Protein AF-A0A3S5BRU7-F1 (afdb_monomer_lite)

Structure (mmCIF, N/CA/C/O backbone):
data_AF-A0A3S5BRU7-F1
#
_entry.id   AF-A0A3S5BRU7-F1
#
loop_
_atom_site.group_PDB
_atom_site.id
_atom_site.type_symbol
_atom_site.label_atom_id
_atom_site.label_alt_id
_atom_site.label_comp_id
_atom_site.label_asym_id
_atom_site.label_entity_id
_atom_site.label_seq_id
_atom_site.pdbx_PDB_ins_code
_atom_site.Cartn_x
_atom_site.Cartn_y
_atom_site.Cartn_z
_atom_site.occupancy
_atom_site.B_iso_or_equiv
_atom_site.auth_seq_id
_atom_site.auth_comp_id
_atom_site.auth_asym_id
_atom_site.auth_atom_id
_atom_site.pdbx_PDB_model_num
ATOM 1 N N . MET A 1 1 ? -5.001 9.085 -0.708 1.00 82.62 1 MET A N 1
ATOM 2 C CA . MET A 1 1 ? -5.011 8.020 0.322 1.00 82.62 1 MET A CA 1
ATOM 3 C C . MET A 1 1 ? -5.625 8.476 1.645 1.00 82.62 1 MET A C 1
ATOM 5 O O . MET A 1 1 ? -6.534 7.812 2.114 1.00 82.62 1 MET A O 1
ATOM 9 N N . ALA A 1 2 ? -5.200 9.609 2.223 1.00 88.62 2 ALA A N 1
ATOM 10 C CA . ALA A 1 2 ? -5.715 10.091 3.516 1.00 88.62 2 ALA A CA 1
ATOM 11 C C . ALA A 1 2 ? -7.253 10.208 3.585 1.00 88.62 2 ALA A C 1
ATOM 13 O O . ALA A 1 2 ? -7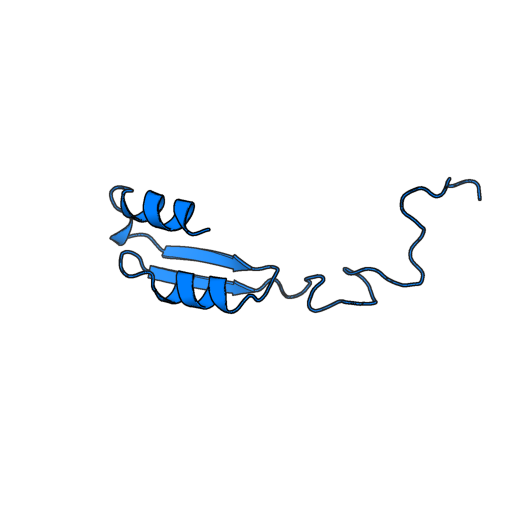.859 9.700 4.521 1.00 88.62 2 ALA A O 1
ATOM 14 N N . VAL A 1 3 ? -7.887 10.782 2.555 1.00 95.19 3 VAL A N 1
ATOM 15 C CA . VAL A 1 3 ? -9.358 10.890 2.477 1.00 95.19 3 VAL A CA 1
ATOM 16 C C . VAL A 1 3 ? -10.036 9.517 2.521 1.00 95.19 3 VAL A C 1
ATOM 18 O O . VAL A 1 3 ? -11.000 9.344 3.254 1.00 95.19 3 VAL A O 1
ATOM 21 N N . LEU A 1 4 ? -9.508 8.523 1.794 1.00 93.62 4 LEU A N 1
ATOM 22 C CA . LEU A 1 4 ? -10.051 7.161 1.801 1.00 93.62 4 LEU A CA 1
ATOM 23 C C . LEU A 1 4 ? -10.033 6.577 3.219 1.00 93.62 4 LEU A C 1
ATOM 25 O O . LEU A 1 4 ? -11.065 6.122 3.700 1.00 93.62 4 LEU A O 1
ATOM 29 N N . ILE A 1 5 ? -8.890 6.648 3.906 1.00 94.62 5 ILE A N 1
ATOM 30 C CA . ILE A 1 5 ? -8.742 6.122 5.271 1.00 94.62 5 ILE A CA 1
ATOM 31 C C . ILE A 1 5 ? -9.724 6.802 6.232 1.00 94.62 5 ILE A C 1
ATOM 33 O O . ILE A 1 5 ? -10.387 6.107 7.002 1.00 94.62 5 ILE A O 1
ATOM 37 N N . GLU A 1 6 ? -9.870 8.129 6.155 1.00 94.06 6 GLU A N 1
ATOM 38 C CA . GLU A 1 6 ? -10.807 8.850 7.024 1.00 94.06 6 GLU A CA 1
ATOM 39 C C . GLU A 1 6 ? -12.260 8.453 6.747 1.00 94.06 6 GLU A C 1
ATOM 41 O O . GLU A 1 6 ? -13.027 8.225 7.678 1.00 94.06 6 GLU A O 1
ATOM 46 N N . THR A 1 7 ? -12.637 8.277 5.478 1.00 95.88 7 THR A N 1
ATOM 47 C CA . THR A 1 7 ? -13.991 7.814 5.140 1.00 95.88 7 THR A CA 1
ATOM 48 C C . THR A 1 7 ? -14.248 6.370 5.579 1.00 95.88 7 THR A C 1
ATOM 50 O O . THR A 1 7 ? -15.342 6.065 6.046 1.00 95.88 7 THR A O 1
ATOM 53 N N . MET A 1 8 ? -13.246 5.485 5.507 1.00 95.44 8 MET A N 1
ATOM 54 C CA . MET A 1 8 ? -13.378 4.094 5.956 1.00 95.44 8 MET A CA 1
ATOM 55 C C . MET A 1 8 ? -13.576 3.987 7.467 1.00 95.44 8 MET A C 1
ATOM 57 O O . MET A 1 8 ? -14.298 3.101 7.916 1.00 95.44 8 MET A O 1
ATOM 61 N N . ARG A 1 9 ? -12.998 4.907 8.249 1.00 95.75 9 ARG A N 1
ATOM 62 C CA . ARG A 1 9 ? -13.204 4.976 9.705 1.00 95.75 9 ARG A CA 1
ATOM 63 C C . ARG A 1 9 ? -14.679 5.135 10.088 1.00 95.75 9 ARG A C 1
ATOM 65 O O . ARG A 1 9 ? -15.063 4.740 11.184 1.00 95.75 9 ARG A O 1
ATOM 72 N N . LEU A 1 10 ? -15.491 5.716 9.204 1.00 96.62 10 LEU A N 1
ATOM 73 C CA . LEU A 1 10 ? -16.919 5.960 9.421 1.00 96.62 10 LEU A CA 1
ATOM 74 C C . LEU A 1 10 ? -17.811 4.785 8.985 1.00 96.62 10 LEU A C 1
ATOM 76 O O . LEU A 1 10 ? -19.018 4.822 9.220 1.00 96.62 10 LEU A O 1
ATOM 80 N N . ALA A 1 11 ? -17.254 3.759 8.335 1.00 97.00 11 ALA A N 1
ATOM 81 C CA . ALA A 1 11 ? -18.030 2.620 7.861 1.00 97.00 11 ALA A CA 1
ATOM 82 C C . ALA A 1 11 ? -18.477 1.731 9.034 1.00 97.00 11 ALA A C 1
ATOM 84 O O . ALA A 1 11 ? -17.665 1.286 9.843 1.00 97.00 11 ALA A O 1
ATOM 85 N N . ALA A 1 12 ? -19.778 1.443 9.117 1.00 97.81 12 ALA A N 1
ATOM 86 C CA . ALA A 1 12 ? -20.324 0.570 10.153 1.00 97.81 12 ALA A CA 1
ATOM 87 C C . ALA A 1 12 ? -19.761 -0.859 10.029 1.00 97.81 12 ALA A C 1
ATOM 89 O O . ALA A 1 12 ? -19.774 -1.441 8.944 1.00 97.81 12 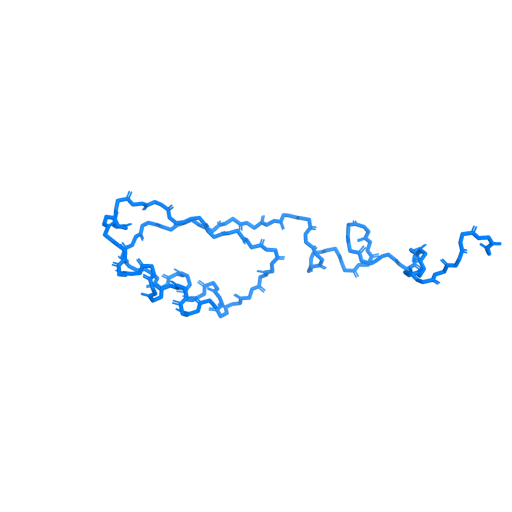ALA A O 1
ATOM 90 N N . GLY A 1 13 ? -19.287 -1.427 11.141 1.00 97.75 13 GLY A N 1
ATOM 91 C CA . GLY A 1 13 ? -18.743 -2.788 11.198 1.00 97.75 13 GLY A CA 1
ATOM 92 C C . GLY A 1 13 ? -17.293 -2.929 10.720 1.00 97.75 13 GLY A C 1
ATOM 93 O O . GLY A 1 13 ? -16.790 -4.055 10.653 1.00 97.75 13 GLY A O 1
ATOM 94 N N . ILE A 1 14 ? -16.615 -1.823 10.385 1.00 97.75 14 ILE A N 1
ATOM 95 C CA . ILE A 1 14 ? -15.237 -1.816 9.869 1.00 97.75 14 ILE A CA 1
ATOM 96 C C . ILE A 1 14 ? -14.229 -2.470 10.822 1.00 97.75 14 ILE A C 1
ATOM 98 O O . ILE A 1 14 ? -13.243 -3.055 10.373 1.00 97.75 14 ILE A O 1
ATOM 102 N N . GLU A 1 15 ? -14.499 -2.441 12.124 1.00 97.75 15 GLU A N 1
ATOM 103 C CA . GLU A 1 15 ? -13.671 -3.041 13.167 1.00 97.75 15 GLU A CA 1
ATOM 104 C C . GLU A 1 15 ? -13.547 -4.566 13.042 1.00 97.75 15 GLU A C 1
ATOM 106 O O . GLU A 1 15 ? -12.548 -5.150 13.470 1.00 97.75 15 GLU A O 1
ATOM 111 N N . ASN A 1 16 ? -14.519 -5.212 12.390 1.00 97.88 16 ASN A N 1
ATOM 112 C CA . ASN A 1 16 ? -14.518 -6.656 12.154 1.00 97.88 16 ASN A CA 1
ATOM 113 C C . ASN A 1 16 ? -13.792 -7.040 10.851 1.00 97.88 16 ASN A C 1
ATOM 115 O O . ASN A 1 16 ? -13.453 -8.212 10.644 1.00 97.88 16 ASN A O 1
ATOM 119 N N . CYS A 1 17 ? -13.497 -6.068 9.987 1.00 97.31 17 CYS A N 1
ATOM 120 C CA . CYS A 1 17 ? -12.873 -6.283 8.687 1.00 97.31 17 CYS A CA 1
ATOM 121 C C . CYS A 1 17 ? -11.345 -6.446 8.778 1.00 97.31 17 CYS A C 1
ATOM 123 O O . CYS A 1 17 ? -10.686 -6.027 9.735 1.00 97.31 17 CYS A O 1
ATOM 125 N N . LEU A 1 18 ? -10.773 -7.052 7.735 1.00 98.00 18 LEU A N 1
ATOM 126 C CA . LEU A 1 18 ? -9.348 -6.976 7.418 1.00 98.00 18 LEU A CA 1
ATOM 127 C C . LEU A 1 18 ? -9.182 -6.067 6.200 1.00 98.00 18 LEU A C 1
ATOM 129 O O . LEU A 1 18 ? -9.734 -6.350 5.138 1.00 98.00 18 LEU A O 1
ATOM 133 N N . LEU A 1 19 ? -8.412 -4.995 6.347 1.00 97.50 19 LEU A N 1
ATOM 134 C CA . LEU A 1 19 ? -8.067 -4.099 5.250 1.00 97.50 19 LEU A CA 1
ATOM 135 C C . LEU A 1 19 ? -6.766 -4.564 4.606 1.00 97.50 19 LEU A C 1
ATOM 137 O O . LEU A 1 19 ? -5.722 -4.573 5.258 1.00 97.50 19 LEU A O 1
ATOM 141 N N . VAL A 1 20 ? -6.828 -4.948 3.332 1.00 97.94 20 VAL A N 1
ATOM 142 C CA . VAL A 1 20 ? -5.652 -5.345 2.552 1.00 97.94 20 VAL A CA 1
ATOM 143 C C . VAL A 1 20 ? -5.263 -4.202 1.625 1.00 97.94 20 VAL A C 1
ATOM 145 O O . VAL A 1 20 ? -6.009 -3.856 0.711 1.00 97.94 20 VAL A O 1
ATOM 148 N N . PHE A 1 21 ? -4.085 -3.627 1.851 1.00 97.31 21 PHE A N 1
ATOM 149 C CA . PHE A 1 21 ? -3.489 -2.627 0.971 1.00 97.31 21 PHE A CA 1
ATOM 150 C C . PHE A 1 21 ? -2.499 -3.316 0.035 1.00 97.31 21 PHE A C 1
ATOM 152 O O . PHE A 1 21 ? -1.532 -3.927 0.487 1.00 97.31 21 PHE A O 1
ATOM 159 N N . SER A 1 22 ? -2.763 -3.241 -1.268 1.00 97.50 22 SER A N 1
ATOM 160 C CA . SER A 1 22 ? -1.89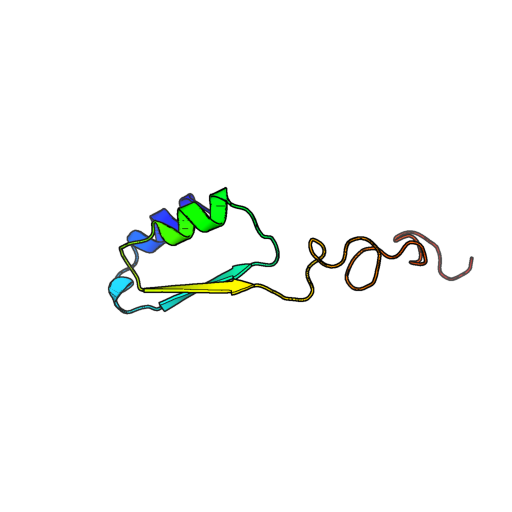1 -3.785 -2.307 1.00 97.50 22 SER A CA 1
ATOM 161 C C . SER A 1 22 ? -1.088 -2.664 -2.946 1.00 97.50 22 SER A C 1
ATOM 163 O O . SER A 1 22 ? -1.664 -1.731 -3.499 1.00 97.50 22 SER A O 1
ATOM 165 N N . HIS A 1 23 ? 0.233 -2.765 -2.866 1.00 96.88 23 HIS A N 1
ATOM 166 C CA . HIS A 1 23 ? 1.167 -1.735 -3.303 1.00 96.88 23 HIS A CA 1
ATOM 167 C C . HIS A 1 23 ? 1.910 -2.176 -4.559 1.00 96.88 23 HIS A C 1
ATOM 169 O O . HIS A 1 23 ? 2.529 -3.235 -4.558 1.00 96.88 23 HIS A O 1
ATOM 175 N N . ASP A 1 24 ? 1.930 -1.349 -5.595 1.00 96.44 24 ASP A N 1
ATOM 176 C CA . ASP A 1 24 ? 2.901 -1.432 -6.693 1.00 96.44 24 ASP A CA 1
ATOM 177 C C . ASP A 1 24 ? 4.095 -0.482 -6.488 1.00 96.44 24 ASP A C 1
ATOM 179 O O . ASP A 1 24 ? 5.146 -0.656 -7.101 1.00 96.44 24 ASP A O 1
ATOM 183 N N . VAL A 1 25 ? 3.972 0.474 -5.566 1.00 95.94 25 VAL A N 1
ATOM 184 C CA . VAL A 1 25 ? 5.020 1.425 -5.193 1.00 95.94 25 VAL A CA 1
ATOM 185 C C . VAL A 1 25 ? 5.300 1.381 -3.689 1.00 95.94 25 VAL A C 1
ATOM 187 O O . VAL A 1 25 ? 4.392 1.325 -2.856 1.00 95.94 25 VAL A O 1
ATOM 190 N N . PHE A 1 26 ? 6.579 1.438 -3.323 1.00 95.94 26 PHE A N 1
ATOM 191 C CA . PHE A 1 26 ? 7.028 1.629 -1.951 1.00 95.94 26 PHE A CA 1
ATOM 192 C C . PHE A 1 26 ? 7.240 3.121 -1.683 1.00 95.94 26 PHE A C 1
ATOM 194 O O . PHE A 1 26 ? 8.226 3.709 -2.130 1.00 95.94 26 PHE A O 1
ATOM 201 N N . LEU A 1 27 ? 6.327 3.717 -0.912 1.00 96.12 27 LEU A N 1
ATOM 202 C CA . LEU A 1 27 ? 6.418 5.096 -0.432 1.00 96.12 27 LEU A CA 1
ATOM 203 C C . LEU A 1 27 ? 6.334 5.112 1.096 1.00 96.12 27 LEU A C 1
ATOM 205 O O . LEU A 1 27 ? 5.336 4.683 1.677 1.00 96.12 27 LEU A O 1
ATOM 209 N N . LEU A 1 28 ? 7.377 5.632 1.751 1.00 95.88 28 LEU A N 1
ATOM 210 C CA . LEU A 1 28 ? 7.483 5.643 3.215 1.00 95.88 28 LEU A CA 1
ATOM 211 C C . LEU A 1 28 ? 6.306 6.371 3.880 1.00 95.88 28 LEU A C 1
ATOM 213 O O . LEU A 1 28 ? 5.778 5.899 4.885 1.00 95.88 28 LEU A O 1
ATOM 217 N N . GLU A 1 29 ? 5.869 7.486 3.296 1.00 95.06 29 GLU A N 1
ATOM 218 C CA . GLU A 1 29 ? 4.727 8.264 3.783 1.00 95.06 29 GLU A CA 1
ATOM 219 C C . GLU A 1 29 ? 3.432 7.436 3.777 1.00 95.06 29 GLU A C 1
ATOM 221 O O . GLU A 1 29 ? 2.713 7.397 4.776 1.00 95.06 29 GLU A O 1
ATOM 226 N N . MET A 1 30 ? 3.169 6.697 2.692 1.00 94.88 30 MET A N 1
ATOM 227 C CA . MET A 1 30 ? 1.991 5.829 2.587 1.00 94.88 30 MET A CA 1
ATOM 228 C C . MET A 1 30 ? 2.036 4.689 3.600 1.00 94.88 30 MET A C 1
ATOM 230 O O . MET A 1 30 ? 1.038 4.427 4.272 1.00 94.88 30 MET A O 1
ATOM 234 N N . ASN A 1 31 ? 3.192 4.040 3.739 1.00 95.88 31 ASN A N 1
ATOM 235 C CA . ASN A 1 31 ? 3.365 2.930 4.673 1.00 95.88 31 ASN A CA 1
ATOM 236 C C . ASN A 1 31 ? 3.168 3.397 6.121 1.00 95.88 31 ASN A C 1
ATOM 238 O O . ASN A 1 31 ? 2.491 2.728 6.898 1.00 95.88 31 ASN A O 1
ATOM 242 N N . THR A 1 32 ? 3.704 4.570 6.465 1.00 95.94 32 THR A N 1
ATOM 243 C CA . THR A 1 32 ? 3.540 5.182 7.793 1.00 95.94 32 THR A CA 1
ATOM 244 C C . THR A 1 32 ? 2.069 5.504 8.069 1.00 95.94 32 THR A C 1
ATOM 246 O O . THR A 1 32 ? 1.551 5.191 9.143 1.00 95.94 32 THR A O 1
ATOM 249 N N . LEU A 1 33 ? 1.361 6.063 7.082 1.00 95.50 33 LEU A N 1
ATOM 250 C CA . LEU A 1 33 ? -0.069 6.353 7.187 1.00 95.50 33 LEU A CA 1
ATOM 251 C C . LEU A 1 33 ? -0.897 5.075 7.400 1.00 95.50 33 LEU A C 1
ATOM 253 O O . LEU A 1 33 ? -1.724 5.029 8.309 1.00 95.50 33 LEU A O 1
ATOM 257 N N . ILE A 1 34 ? -0.656 4.018 6.623 1.00 96.38 34 ILE A N 1
ATOM 258 C CA . ILE A 1 34 ? -1.366 2.735 6.765 1.00 96.38 34 ILE A CA 1
ATOM 259 C C . ILE A 1 34 ? -1.064 2.086 8.125 1.00 96.38 34 ILE A C 1
ATOM 261 O O . ILE A 1 34 ? -1.976 1.607 8.799 1.00 96.38 34 ILE A O 1
ATOM 265 N N . GLN A 1 35 ? 0.190 2.134 8.583 1.00 95.25 35 GLN A N 1
ATOM 266 C CA . GLN A 1 35 ? 0.596 1.638 9.904 1.00 95.25 35 GLN A CA 1
ATOM 267 C C . GLN A 1 35 ? -0.047 2.401 11.069 1.00 95.25 35 GLN A C 1
ATOM 269 O O . GLN A 1 35 ? -0.086 1.880 12.185 1.00 95.25 35 GLN A O 1
ATOM 274 N N . SER A 1 36 ? -0.551 3.617 10.845 1.00 95.81 36 SER A N 1
ATOM 275 C CA . SER A 1 36 ? -1.242 4.418 11.863 1.00 95.81 36 SER A CA 1
ATOM 276 C C . SER A 1 36 ? -2.714 4.035 12.064 1.00 95.81 36 SER A C 1
ATOM 278 O O . SER A 1 36 ? -3.314 4.452 13.052 1.00 95.81 36 SER A O 1
ATOM 280 N N . ILE A 1 37 ? -3.298 3.209 11.187 1.00 97.25 37 ILE A N 1
ATOM 281 C CA . ILE A 1 37 ? -4.699 2.779 11.294 1.00 97.25 37 ILE A CA 1
ATOM 282 C C . ILE A 1 37 ? -4.901 1.984 12.595 1.00 97.25 37 ILE A C 1
ATOM 284 O O . ILE A 1 37 ? -4.143 1.064 12.910 1.00 97.25 37 ILE A O 1
ATOM 288 N N . ARG A 1 38 ? -5.921 2.356 13.379 1.00 96.94 38 ARG A N 1
ATOM 289 C CA . ARG A 1 38 ? -6.274 1.700 14.658 1.00 96.94 38 ARG A CA 1
ATOM 290 C C . ARG A 1 38 ? -7.703 1.162 14.715 1.00 96.94 38 ARG A C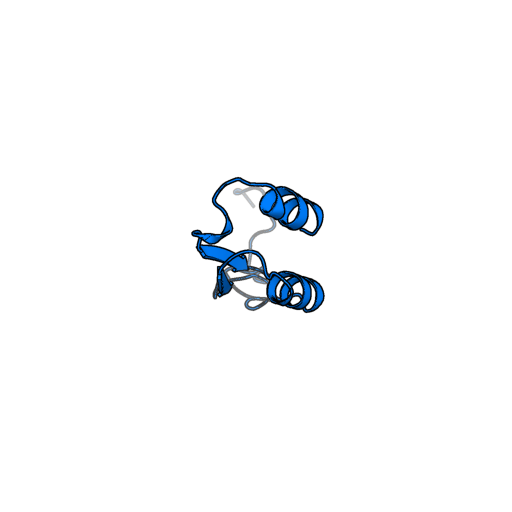 1
ATOM 292 O O . ARG A 1 38 ? -8.037 0.460 15.657 1.00 96.94 38 ARG A O 1
ATOM 299 N N . PHE A 1 39 ? -8.536 1.480 13.726 1.00 97.19 39 PHE A N 1
ATOM 300 C CA . PHE A 1 39 ? -9.963 1.138 13.716 1.00 97.19 39 PHE A CA 1
ATOM 301 C C . PHE A 1 39 ? -10.287 -0.186 13.004 1.00 97.19 39 PHE A C 1
ATOM 303 O O . PHE A 1 39 ? -11.443 -0.581 12.975 1.00 97.19 39 PHE A O 1
ATOM 310 N N . ALA A 1 40 ? -9.296 -0.859 12.411 1.00 97.81 40 ALA A N 1
ATOM 311 C CA . ALA A 1 40 ? -9.456 -2.140 11.725 1.00 97.81 40 ALA A CA 1
ATOM 312 C C . ALA A 1 40 ? -8.136 -2.925 11.730 1.00 97.81 40 ALA A C 1
ATOM 314 O O . ALA A 1 40 ? -7.064 -2.351 11.945 1.00 97.81 40 ALA A O 1
ATOM 315 N N . ARG A 1 41 ? -8.201 -4.232 11.449 1.00 97.75 41 ARG A N 1
ATOM 316 C CA . ARG A 1 41 ? -7.002 -5.039 11.167 1.00 97.75 41 ARG A CA 1
ATOM 317 C C . ARG A 1 41 ? -6.474 -4.689 9.781 1.00 97.75 41 ARG A C 1
ATOM 319 O O . ARG A 1 41 ? -7.261 -4.45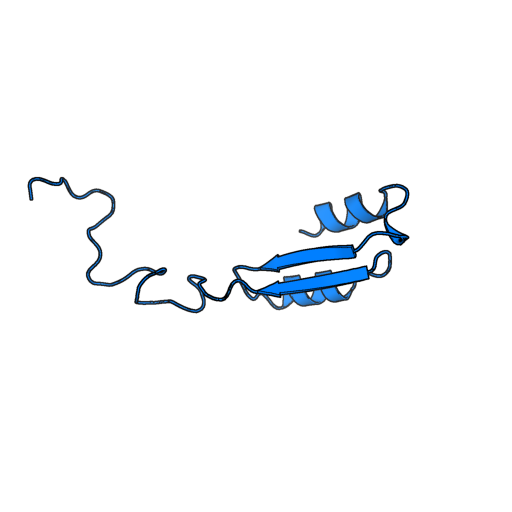5 8.867 1.00 97.75 41 ARG A O 1
ATOM 326 N N . VAL A 1 42 ? -5.155 -4.698 9.615 1.00 97.94 42 VAL A N 1
ATOM 327 C CA . VAL A 1 42 ? -4.503 -4.266 8.374 1.00 97.94 42 VAL A CA 1
ATOM 328 C C . VAL A 1 42 ? -3.461 -5.284 7.919 1.00 97.94 42 VAL A C 1
ATOM 330 O O . VAL A 1 42 ? -2.695 -5.800 8.730 1.00 97.94 42 VAL A O 1
ATOM 333 N N . LEU A 1 43 ? -3.413 -5.530 6.611 1.00 98.06 43 LEU A N 1
ATOM 334 C CA . LEU A 1 43 ? -2.365 -6.268 5.912 1.00 98.06 43 LEU A CA 1
ATOM 335 C C . LEU A 1 43 ? -1.852 -5.418 4.743 1.00 98.06 43 LEU A C 1
ATOM 337 O O . LEU A 1 43 ? -2.644 -4.837 4.005 1.00 98.06 43 LEU A O 1
ATOM 341 N N . GLN A 1 44 ? -0.535 -5.374 4.556 1.00 97.75 44 GLN A N 1
ATOM 342 C CA . GLN A 1 44 ? 0.094 -4.774 3.377 1.00 97.75 44 GLN A CA 1
ATOM 343 C C . GLN A 1 44 ? 0.718 -5.885 2.532 1.00 97.75 44 GLN A C 1
ATOM 345 O O . GLN A 1 44 ? 1.476 -6.703 3.054 1.00 97.75 44 GLN A O 1
ATOM 350 N N . ILE A 1 45 ? 0.400 -5.910 1.240 1.00 98.06 45 ILE A N 1
ATOM 351 C CA . ILE A 1 45 ? 1.016 -6.795 0.245 1.00 98.06 45 ILE A CA 1
ATOM 352 C C . ILE A 1 45 ? 1.701 -5.948 -0.827 1.00 98.06 45 ILE A C 1
ATOM 354 O O . ILE A 1 45 ? 1.222 -4.871 -1.178 1.00 98.06 45 ILE A O 1
ATOM 358 N N . PHE A 1 46 ? 2.820 -6.437 -1.353 1.00 97.75 46 PHE A N 1
ATOM 359 C CA . PHE A 1 46 ? 3.631 -5.721 -2.335 1.00 97.75 46 PHE A CA 1
ATOM 360 C C . PHE A 1 46 ? 3.680 -6.517 -3.631 1.00 97.75 46 PHE A C 1
ATOM 362 O O . PHE A 1 46 ? 4.051 -7.691 -3.635 1.00 97.75 46 PHE A O 1
ATOM 369 N N . PHE A 1 47 ? 3.290 -5.879 -4.727 1.00 97.88 47 PHE A N 1
ATOM 370 C CA . PHE A 1 47 ? 3.337 -6.455 -6.055 1.00 97.88 47 PHE A CA 1
ATOM 371 C C . PHE A 1 47 ? 4.803 -6.648 -6.475 1.00 97.88 47 PHE A C 1
ATOM 373 O O . PHE A 1 47 ? 5.541 -5.667 -6.591 1.00 97.88 47 PHE A O 1
ATOM 380 N N . PRO A 1 48 ? 5.251 -7.894 -6.715 1.00 97.00 48 PRO A N 1
ATOM 381 C CA . PRO A 1 48 ? 6.671 -8.181 -6.891 1.00 97.00 48 PRO A CA 1
ATOM 382 C C . PRO A 1 48 ? 7.206 -7.812 -8.279 1.00 97.00 48 PRO A C 1
ATOM 384 O O . PRO A 1 48 ? 8.412 -7.888 -8.480 1.00 97.00 48 PRO A O 1
ATOM 387 N N . PHE A 1 49 ? 6.344 -7.426 -9.227 1.00 97.06 49 PHE A N 1
ATOM 388 C CA . PHE A 1 49 ? 6.704 -7.126 -10.617 1.00 97.06 49 PHE A CA 1
ATOM 389 C C . PHE A 1 49 ? 6.460 -5.657 -10.996 1.00 97.06 49 PHE A C 1
ATOM 391 O O . PHE A 1 49 ? 6.054 -5.356 -12.115 1.00 97.06 49 PHE A O 1
ATOM 398 N N . SER A 1 50 ? 6.654 -4.729 -10.058 1.00 96.25 50 SER A N 1
ATOM 399 C CA . SER A 1 50 ? 6.412 -3.306 -10.305 1.00 96.25 50 SER A CA 1
ATOM 400 C C . SER A 1 50 ? 7.547 -2.606 -11.059 1.00 96.25 50 SER A C 1
ATOM 402 O O . SER A 1 50 ? 8.704 -3.023 -11.006 1.00 96.25 50 SER A O 1
ATOM 404 N N . GLN A 1 51 ? 7.238 -1.478 -11.706 1.00 95.25 51 GLN A N 1
ATOM 405 C CA . GLN A 1 51 ? 8.233 -0.656 -12.413 1.00 95.25 51 GLN A CA 1
ATOM 406 C C . GLN A 1 51 ? 9.314 -0.079 -11.483 1.00 95.25 51 GLN A C 1
ATOM 408 O O . GLN A 1 51 ? 10.435 0.165 -11.917 1.00 95.25 51 GLN A O 1
ATOM 413 N N . GLN A 1 52 ? 9.014 0.102 -10.191 1.00 95.38 52 GLN A N 1
ATOM 414 C CA . GLN A 1 52 ? 10.009 0.528 -9.202 1.00 95.38 52 GLN A CA 1
ATOM 415 C C . GLN A 1 52 ? 11.120 -0.520 -9.008 1.00 95.38 52 GLN A C 1
ATOM 417 O O . GLN A 1 52 ? 12.253 -0.158 -8.698 1.00 95.38 52 GLN A O 1
ATOM 422 N N . ILE A 1 53 ? 10.802 -1.808 -9.179 1.00 95.94 53 ILE A N 1
ATOM 423 C CA . ILE A 1 53 ? 11.754 -2.925 -9.070 1.00 95.94 53 ILE A CA 1
ATOM 424 C C . ILE A 1 53 ? 12.395 -3.221 -10.435 1.00 95.94 53 ILE A C 1
ATOM 426 O O . ILE A 1 53 ? 13.592 -3.498 -10.522 1.00 95.94 53 ILE A O 1
ATOM 430 N N . TYR A 1 54 ? 11.604 -3.162 -11.506 1.00 97.06 54 TYR A N 1
ATOM 431 C CA . TYR A 1 54 ? 12.031 -3.431 -12.877 1.00 97.06 54 TYR A CA 1
ATOM 432 C C . TYR A 1 54 ? 12.205 -2.105 -13.617 1.00 97.06 54 TYR A C 1
ATOM 434 O O . TYR A 1 54 ? 11.299 -1.653 -14.299 1.00 97.06 54 TYR A O 1
ATOM 442 N N . THR A 1 55 ? 13.353 -1.450 -13.457 1.00 96.19 55 THR A N 1
ATOM 443 C CA . THR A 1 55 ? 13.556 -0.081 -13.967 1.00 96.19 55 THR A CA 1
ATOM 444 C C . THR A 1 55 ? 14.041 -0.003 -15.415 1.00 96.19 55 THR A C 1
ATOM 446 O O . THR A 1 55 ? 13.925 1.055 -16.026 1.00 96.19 55 THR A O 1
ATOM 449 N N . SER A 1 56 ? 14.604 -1.085 -15.960 1.00 96.12 56 SER A N 1
ATOM 450 C CA . SER A 1 56 ? 15.233 -1.100 -17.292 1.00 96.12 56 SER A CA 1
ATOM 451 C C . SER A 1 56 ? 15.044 -2.423 -18.048 1.00 96.12 56 SER A C 1
ATOM 453 O O . SER A 1 56 ? 15.911 -2.820 -18.825 1.00 96.12 56 SER A O 1
ATOM 455 N N . ARG A 1 57 ? 13.994 -3.174 -17.713 1.00 96.00 57 ARG A N 1
ATOM 456 C CA . ARG A 1 57 ? 13.637 -4.455 -18.337 1.00 96.00 57 ARG A CA 1
ATOM 457 C C . ARG A 1 57 ? 12.168 -4.757 -18.083 1.00 96.00 57 ARG A C 1
ATOM 459 O O . ARG A 1 57 ? 11.629 -4.303 -17.070 1.00 96.00 57 ARG A O 1
ATOM 466 N N . PHE A 1 58 ? 11.570 -5.606 -18.913 1.00 96.06 58 PHE A N 1
ATOM 467 C CA . PHE A 1 58 ? 10.195 -6.072 -18.721 1.00 96.06 58 PHE A CA 1
ATOM 468 C C . PHE A 1 58 ? 9.950 -6.599 -17.284 1.00 96.06 58 PHE A C 1
ATOM 470 O O . PHE A 1 58 ? 10.781 -7.359 -16.770 1.00 96.06 58 PHE A O 1
ATOM 477 N N . PRO A 1 59 ? 8.827 -6.241 -16.621 1.00 96.38 59 PRO A N 1
ATOM 478 C CA . PRO A 1 59 ? 7.677 -5.462 -17.118 1.00 96.38 59 PRO A CA 1
ATOM 479 C C . PRO A 1 59 ? 7.803 -3.933 -17.009 1.00 96.38 59 PRO A C 1
ATOM 481 O O . PRO A 1 59 ? 6.831 -3.217 -17.257 1.00 96.38 59 PRO A O 1
ATOM 484 N N . GLY A 1 60 ? 8.959 -3.414 -16.606 1.00 95.19 60 GLY A N 1
ATOM 485 C CA . GLY A 1 60 ? 9.262 -2.000 -16.789 1.00 95.19 60 GLY A CA 1
ATOM 486 C C . GLY A 1 60 ? 9.739 -1.679 -18.201 1.00 95.19 60 GLY A C 1
ATOM 487 O O . GLY A 1 60 ? 9.760 -2.567 -19.050 1.00 95.19 60 GLY A O 1
ATOM 488 N N . PRO A 1 61 ? 10.122 -0.416 -18.449 1.00 95.69 61 PRO A N 1
ATOM 489 C CA . PRO A 1 61 ? 10.613 -0.003 -19.754 1.00 95.69 61 PRO A CA 1
ATOM 490 C C . PRO A 1 61 ? 11.934 -0.708 -20.064 1.00 95.69 61 PRO A C 1
ATOM 492 O O . PRO A 1 61 ? 12.893 -0.598 -19.298 1.00 95.69 61 PRO A O 1
ATOM 495 N N . ASP A 1 62 ? 11.988 -1.417 -21.182 1.00 96.81 62 ASP A N 1
ATOM 496 C CA . ASP A 1 62 ? 13.223 -1.972 -21.721 1.00 96.81 62 ASP A CA 1
ATOM 497 C C . ASP A 1 62 ? 13.777 -1.027 -22.806 1.00 96.81 62 ASP A C 1
ATOM 499 O O . ASP A 1 62 ? 13.010 -0.535 -23.636 1.00 96.81 62 ASP A O 1
ATOM 503 N N . PRO A 1 63 ? 15.091 -0.743 -22.851 1.00 95.69 63 PRO A N 1
ATOM 504 C CA . PRO A 1 63 ? 15.687 0.038 -23.939 1.00 95.69 63 PRO A CA 1
ATOM 505 C C . PRO A 1 63 ? 15.441 -0.534 -25.344 1.00 95.69 63 PRO A C 1
ATOM 507 O O . PRO A 1 63 ? 15.555 0.208 -26.320 1.00 95.69 63 PRO A O 1
ATOM 510 N N . ALA A 1 64 ? 15.141 -1.831 -25.455 1.00 95.62 64 ALA A N 1
ATOM 511 C CA . ALA A 1 64 ? 14.803 -2.491 -26.712 1.00 95.62 64 ALA A CA 1
ATOM 512 C C . ALA A 1 64 ? 13.302 -2.439 -27.062 1.00 95.62 64 ALA A C 1
ATOM 514 O O . ALA A 1 64 ? 12.920 -2.924 -28.129 1.00 95.62 64 ALA A O 1
ATOM 515 N N . ASP A 1 65 ? 12.450 -1.870 -26.201 1.00 95.19 65 ASP A N 1
ATOM 516 C CA . ASP A 1 65 ? 11.019 -1.763 -26.477 1.00 95.19 65 ASP A CA 1
ATOM 517 C C . ASP A 1 65 ? 10.752 -0.848 -27.680 1.00 95.19 65 ASP A C 1
ATOM 519 O O . ASP A 1 65 ? 11.314 0.243 -27.821 1.00 95.19 65 ASP A O 1
ATOM 523 N N . CYS A 1 66 ? 9.821 -1.269 -28.539 1.00 94.88 66 CYS A N 1
ATOM 524 C CA . CYS A 1 66 ? 9.300 -0.415 -29.597 1.00 94.88 66 CYS A CA 1
ATOM 525 C C . CYS A 1 66 ? 8.681 0.859 -28.989 1.00 94.88 66 CYS A C 1
ATOM 527 O O . CYS A 1 66 ? 7.855 0.758 -28.073 1.00 94.88 66 CYS A O 1
ATOM 529 N N . PRO A 1 67 ? 8.992 2.063 -29.510 1.00 94.62 67 PRO A N 1
ATOM 530 C CA . PRO A 1 67 ? 8.334 3.284 -29.067 1.00 94.62 67 PRO A CA 1
ATOM 531 C C . PRO A 1 67 ? 6.815 3.166 -29.203 1.00 94.62 67 PRO A C 1
ATOM 533 O O . PRO A 1 67 ? 6.314 2.688 -30.217 1.00 94.62 67 PRO A O 1
ATOM 536 N N . ARG A 1 68 ? 6.062 3.675 -28.220 1.00 94.06 68 ARG A N 1
ATOM 537 C CA . ARG A 1 68 ? 4.589 3.553 -28.170 1.00 94.06 68 ARG A CA 1
ATOM 538 C C . ARG A 1 68 ? 3.869 3.963 -29.464 1.00 94.06 68 ARG A C 1
ATOM 540 O O . ARG A 1 68 ? 2.802 3.436 -29.752 1.00 94.06 68 ARG A O 1
ATOM 547 N N . ASN A 1 69 ? 4.434 4.921 -30.199 1.00 94.38 69 ASN A N 1
ATOM 548 C CA . ASN A 1 69 ? 3.818 5.530 -31.377 1.00 94.38 69 ASN A CA 1
ATOM 549 C C . ASN A 1 69 ? 4.497 5.131 -32.703 1.00 94.38 69 ASN A C 1
ATOM 551 O O . ASN A 1 69 ? 4.253 5.794 -33.709 1.00 94.38 69 ASN A O 1
ATOM 555 N N . ILE A 1 70 ? 5.358 4.105 -32.719 1.00 94.31 70 ILE A N 1
ATOM 556 C CA . ILE A 1 70 ? 5.952 3.607 -33.969 1.00 94.31 70 ILE A CA 1
ATOM 557 C C . ILE A 1 70 ? 4.878 2.938 -34.839 1.00 94.31 70 ILE A C 1
ATOM 559 O O . ILE A 1 70 ? 3.960 2.294 -34.321 1.00 94.31 70 ILE A O 1
ATOM 563 N N . GLN A 1 71 ? 4.962 3.086 -36.162 1.00 93.12 71 GLN A N 1
ATOM 5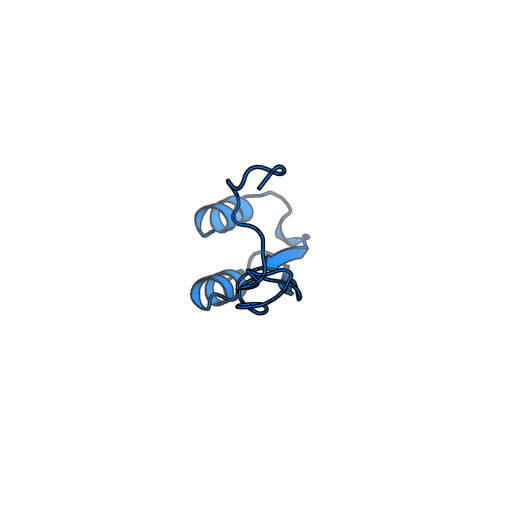64 C CA . GLN A 1 71 ? 4.077 2.350 -37.065 1.00 93.12 71 GLN A CA 1
ATOM 565 C C . GLN A 1 71 ? 4.640 0.946 -37.301 1.00 93.12 71 GLN A C 1
ATOM 567 O O . GLN A 1 71 ? 5.825 0.785 -37.544 1.00 93.12 71 GLN A O 1
ATOM 572 N N . GLN A 1 72 ? 3.786 -0.081 -37.314 1.00 84.94 72 GLN A N 1
ATOM 573 C CA . GLN A 1 72 ? 4.204 -1.485 -37.497 1.00 84.94 72 GLN A CA 1
ATOM 574 C C . GLN A 1 72 ? 4.940 -1.763 -38.830 1.00 84.94 72 GLN A C 1
ATOM 576 O O . GLN A 1 72 ? 5.484 -2.844 -39.025 1.00 84.94 72 GLN A O 1
ATOM 581 N N . LYS A 1 73 ? 4.895 -0.828 -39.783 1.00 78.88 73 LYS A N 1
ATOM 582 C CA . LYS A 1 73 ? 5.492 -0.973 -41.117 1.00 78.88 73 LYS A CA 1
ATOM 583 C C . LYS A 1 73 ? 6.897 -0.368 -41.236 1.00 78.88 73 LYS A C 1
ATOM 585 O O . LYS A 1 73 ? 7.420 -0.361 -42.348 1.00 78.88 73 LYS A O 1
ATOM 590 N N . GLU A 1 74 ? 7.457 0.150 -40.145 1.00 55.78 74 GLU A N 1
ATOM 591 C CA . GLU A 1 74 ? 8.848 0.618 -40.060 1.00 55.78 74 GLU A CA 1
ATOM 592 C C . GLU A 1 74 ? 9.774 -0.476 -39.522 1.00 55.78 74 GLU A C 1
ATOM 594 O O . GLU A 1 74 ? 9.384 -1.157 -38.545 1.00 55.78 74 GLU A O 1
#

Organism: NCBI:txid117903

pLDDT: mean 95.05, std 5.59, range [55.78, 98.06]

Secondary structure (DSSP, 8-state):
-HHHHHHHHTSTTGGG-EEEEEESS--HHHHHHHHT--SSEEEEEE-TT-TTT-SSSTTS--TTSPPTT--TT-

Foldseek 3Di:
DVVVLVVCLPDPPQQVDEAEAEDLDDDPVVVVVQVPDDSYHYDYHYDPQHCVNVVADPVHPHPPDDPPPDDPVD

InterPro domains:
  IPR007754 N-acetylglucosaminyltransferase II [PF05060] (2-73)
  IPR007754 N-acetylglucosaminyltransferase II [PTHR12871] (2-73)

Sequence (74 aa):
MAVLIETMRLAAGIENCLLVFSHDVFLLEMNTLIQSIRFARVLQIFFPFSQQIYTSRFPGPDPADCPRNIQQKE

Radius of gyration: 18.54 Å; chains: 1; bounding box: 36×19×56 Å